Protein AF-A0A820PIS3-F1 (afdb_monomer_lite)

Structure (mmCIF, N/CA/C/O backbone):
data_AF-A0A820PIS3-F1
#
_entry.id   AF-A0A820PIS3-F1
#
loop_
_atom_site.group_PDB
_atom_site.id
_atom_site.type_symbol
_atom_site.label_atom_id
_atom_site.label_alt_id
_atom_site.label_comp_id
_atom_site.label_asym_id
_atom_site.label_entity_id
_atom_site.label_seq_id
_atom_site.pdbx_PDB_ins_code
_atom_site.Cartn_x
_atom_site.Cartn_y
_atom_site.Cartn_z
_atom_site.occupancy
_atom_site.B_iso_or_equiv
_atom_site.auth_seq_id
_atom_site.auth_comp_id
_atom_site.auth_asym_id
_atom_site.auth_atom_id
_atom_site.pdbx_PDB_model_num
ATOM 1 N N . GLN A 1 1 ? -21.965 -1.708 -2.217 1.00 49.09 1 GLN A N 1
ATOM 2 C CA . GLN A 1 1 ? -20.735 -1.206 -2.861 1.00 49.09 1 GLN A CA 1
ATOM 3 C C . GLN A 1 1 ? -19.679 -2.270 -2.632 1.00 49.09 1 GLN A C 1
ATOM 5 O O . GLN A 1 1 ? -19.468 -2.626 -1.480 1.00 49.09 1 GLN A O 1
ATOM 10 N N . ASN A 1 2 ? -19.141 -2.875 -3.694 1.00 60.22 2 ASN A N 1
ATOM 11 C CA . ASN A 1 2 ? -18.114 -3.912 -3.562 1.00 60.22 2 ASN A CA 1
ATOM 12 C C . ASN A 1 2 ? -16.939 -3.286 -2.812 1.00 60.22 2 ASN A C 1
ATOM 14 O O . ASN A 1 2 ? -16.414 -2.285 -3.287 1.00 60.22 2 ASN A O 1
ATOM 18 N N . GLY A 1 3 ? -16.625 -3.801 -1.621 1.00 80.31 3 GLY A N 1
ATOM 19 C CA . GLY A 1 3 ? -15.698 -3.216 -0.647 1.00 80.31 3 GLY A CA 1
ATOM 20 C C . GLY A 1 3 ? -14.234 -3.247 -1.085 1.00 80.31 3 GLY A C 1
ATOM 21 O O . GLY A 1 3 ? -13.387 -3.778 -0.372 1.00 80.31 3 GLY A O 1
ATOM 22 N N . SER A 1 4 ? -13.947 -2.724 -2.272 1.00 87.81 4 SER A N 1
ATOM 23 C CA . SER A 1 4 ? -12.625 -2.636 -2.862 1.00 87.81 4 SER A CA 1
ATOM 24 C C . SER A 1 4 ? -12.431 -1.296 -3.566 1.00 87.81 4 SER A C 1
ATOM 26 O O . SER A 1 4 ? -13.317 -0.848 -4.295 1.00 87.81 4 SER A O 1
ATOM 28 N N . GLU A 1 5 ? -11.251 -0.707 -3.412 1.00 89.25 5 GLU A N 1
ATOM 29 C CA . GLU A 1 5 ? -10.825 0.519 -4.086 1.00 89.25 5 GLU A CA 1
ATOM 30 C C . GLU A 1 5 ? -9.679 0.209 -5.052 1.00 89.25 5 GLU A C 1
ATOM 32 O O . GLU A 1 5 ? -8.778 -0.574 -4.742 1.00 89.25 5 GLU A O 1
ATOM 37 N N . TYR A 1 6 ? -9.711 0.825 -6.231 1.00 92.19 6 TYR A N 1
ATOM 38 C CA . TYR A 1 6 ? -8.705 0.648 -7.273 1.00 92.19 6 TYR A CA 1
ATOM 39 C C . TYR A 1 6 ? -7.733 1.830 -7.301 1.00 92.19 6 TYR A C 1
ATOM 41 O O . TYR A 1 6 ? -8.146 2.985 -7.200 1.00 92.19 6 TYR A O 1
ATOM 49 N N . TRP A 1 7 ? -6.447 1.535 -7.472 1.00 88.69 7 TRP A N 1
ATOM 50 C CA . TRP A 1 7 ? -5.350 2.492 -7.399 1.00 88.69 7 TRP A CA 1
ATOM 51 C C . TRP A 1 7 ? -4.449 2.374 -8.623 1.00 88.69 7 TRP A C 1
ATOM 53 O O . TRP A 1 7 ? -4.183 1.273 -9.105 1.00 88.69 7 TRP A O 1
ATOM 63 N N . ILE A 1 8 ? -3.933 3.515 -9.077 1.00 91.50 8 ILE A N 1
ATOM 64 C CA . ILE A 1 8 ? -2.950 3.607 -10.157 1.00 91.50 8 ILE A CA 1
ATOM 65 C C . ILE A 1 8 ? -1.765 4.427 -9.653 1.00 91.50 8 ILE A C 1
ATOM 67 O O . ILE A 1 8 ? -1.935 5.518 -9.104 1.00 91.50 8 ILE A O 1
ATOM 71 N N . CYS A 1 9 ? -0.557 3.914 -9.851 1.00 88.31 9 CYS A N 1
ATOM 72 C CA . CYS A 1 9 ? 0.670 4.639 -9.589 1.00 88.31 9 CYS A CA 1
ATOM 73 C C . CYS A 1 9 ? 0.839 5.771 -10.606 1.00 88.31 9 CYS A C 1
ATOM 75 O O . CYS A 1 9 ? 0.972 5.528 -11.801 1.00 88.31 9 CYS A O 1
ATOM 77 N N . VAL A 1 10 ? 0.936 7.007 -10.123 1.00 87.25 10 VAL A N 1
ATOM 78 C CA . VAL A 1 10 ? 1.118 8.192 -10.977 1.00 87.25 10 VAL A CA 1
ATOM 79 C C . VAL A 1 10 ? 2.447 8.202 -11.751 1.00 87.25 10 VAL A C 1
ATOM 81 O O . VAL A 1 10 ? 2.556 8.863 -12.777 1.00 87.25 10 VAL A O 1
ATOM 84 N N . LYS A 1 11 ? 3.466 7.474 -11.270 1.00 89.00 11 LYS A N 1
ATOM 85 C CA . LYS A 1 11 ? 4.827 7.487 -11.836 1.00 89.00 11 LYS A CA 1
ATOM 86 C C . LYS A 1 11 ? 5.044 6.447 -12.937 1.00 89.00 11 LYS A C 1
ATOM 88 O O . LYS A 1 11 ? 5.878 6.664 -13.809 1.00 89.00 11 LYS A O 1
ATOM 93 N N . CYS A 1 12 ? 4.339 5.317 -12.888 1.00 90.94 12 CYS A N 1
ATOM 94 C CA . CYS A 1 12 ? 4.560 4.205 -13.823 1.00 90.94 12 CYS A CA 1
ATOM 95 C C . CYS A 1 12 ? 3.292 3.460 -14.255 1.00 90.94 12 CYS A C 1
ATOM 97 O O . CYS A 1 12 ? 3.394 2.437 -14.922 1.00 90.94 12 CYS A O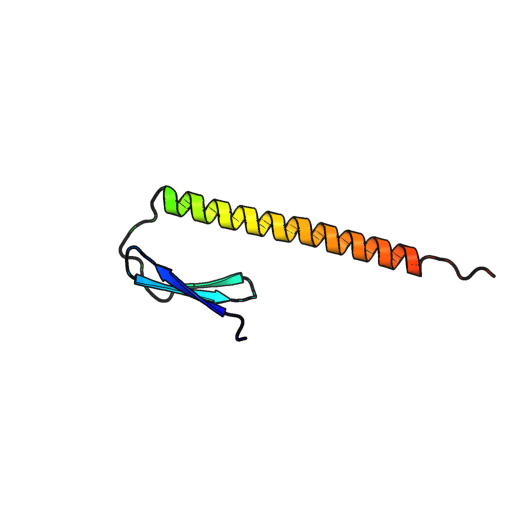 1
ATOM 99 N N . ASN A 1 13 ? 2.105 3.945 -13.884 1.00 90.75 13 ASN A N 1
ATOM 100 C CA . ASN A 1 13 ? 0.810 3.322 -14.169 1.00 90.75 13 ASN A CA 1
ATOM 101 C C . ASN A 1 13 ? 0.612 1.909 -13.598 1.00 90.75 13 ASN A C 1
ATOM 103 O O . ASN A 1 13 ? -0.391 1.280 -13.922 1.00 90.75 13 ASN A O 1
ATOM 107 N N . ALA A 1 14 ? 1.503 1.429 -12.725 1.00 91.75 14 ALA A N 1
ATOM 108 C CA . ALA A 1 14 ? 1.299 0.176 -12.008 1.00 91.75 14 ALA A CA 1
ATOM 109 C C . ALA A 1 14 ? 0.012 0.224 -11.174 1.00 91.75 14 ALA A C 1
ATOM 111 O O . ALA A 1 14 ? -0.303 1.256 -10.571 1.00 91.75 14 ALA A O 1
ATOM 112 N N . THR A 1 15 ? -0.740 -0.874 -11.136 1.00 93.81 15 THR A N 1
ATOM 113 C CA . THR A 1 15 ? -2.083 -0.887 -10.549 1.00 93.81 15 THR A CA 1
ATOM 114 C C . THR A 1 15 ? -2.155 -1.711 -9.267 1.00 93.81 15 THR A C 1
ATOM 116 O O . THR A 1 15 ? -1.435 -2.696 -9.075 1.00 93.81 15 THR A O 1
ATOM 119 N N . ALA A 1 16 ? -3.044 -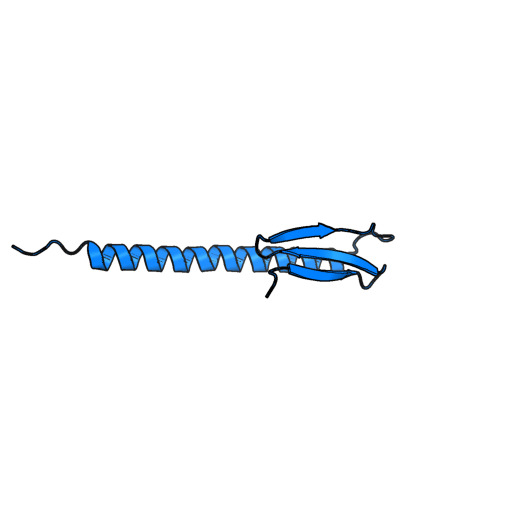1.307 -8.360 1.00 91.62 16 ALA A N 1
ATOM 120 C CA . ALA A 1 16 ? -3.321 -2.036 -7.129 1.00 91.62 16 ALA A CA 1
ATOM 121 C C . ALA A 1 16 ? -4.810 -1.993 -6.772 1.00 91.62 16 ALA A C 1
ATOM 123 O O . ALA A 1 16 ? -5.560 -1.113 -7.190 1.00 91.62 16 ALA A O 1
ATOM 124 N N . THR A 1 17 ? -5.261 -2.957 -5.979 1.00 92.38 17 THR A N 1
ATOM 125 C CA . THR A 1 17 ? -6.614 -2.997 -5.415 1.00 92.38 17 THR A CA 1
ATOM 126 C C . THR A 1 17 ? -6.509 -3.155 -3.906 1.00 92.38 17 THR A C 1
ATOM 128 O O . THR A 1 17 ? -5.830 -4.068 -3.441 1.00 92.38 17 THR A O 1
ATOM 131 N N . SER A 1 18 ? -7.151 -2.276 -3.139 1.00 87.94 18 SER A N 1
ATOM 132 C CA . SER A 1 18 ? -7.296 -2.429 -1.688 1.00 87.94 18 SER A CA 1
ATOM 133 C C . SER A 1 18 ? -8.696 -2.893 -1.330 1.00 87.94 18 SER A C 1
ATOM 135 O O . SER A 1 18 ? -9.641 -2.566 -2.040 1.00 87.94 18 SER A O 1
ATOM 137 N N . PHE A 1 19 ? -8.839 -3.605 -0.218 1.00 86.38 19 PHE A N 1
ATOM 138 C CA . PHE A 1 19 ? -10.107 -4.167 0.243 1.00 86.38 19 PHE A CA 1
ATOM 139 C C . PHE A 1 19 ? -10.487 -3.648 1.638 1.00 86.38 19 PHE A C 1
ATOM 141 O O . PHE A 1 19 ? -9.664 -3.076 2.357 1.00 86.38 19 PHE A O 1
ATOM 148 N N . VAL A 1 20 ? -11.751 -3.850 2.025 1.00 82.00 20 VAL A N 1
ATOM 149 C CA . VAL A 1 20 ? -12.303 -3.476 3.344 1.00 82.00 20 VAL A CA 1
ATOM 150 C C . VAL A 1 20 ? -11.598 -4.145 4.522 1.00 82.00 20 VAL A C 1
ATOM 152 O O . VAL A 1 20 ? -11.543 -3.567 5.601 1.00 82.00 20 VAL A O 1
ATOM 155 N N . ASP A 1 21 ? -11.018 -5.326 4.314 1.00 80.25 21 ASP A N 1
ATOM 156 C CA . ASP A 1 21 ? -10.214 -6.048 5.307 1.00 80.25 21 ASP A CA 1
ATOM 157 C C . ASP A 1 21 ? -8.768 -5.525 5.411 1.00 80.25 21 ASP A C 1
ATOM 159 O O . ASP A 1 21 ? -7.925 -6.128 6.071 1.00 80.25 21 ASP A O 1
ATOM 163 N N . LEU A 1 22 ? -8.481 -4.392 4.760 1.00 73.19 22 LEU A N 1
ATOM 164 C CA . LEU A 1 22 ? -7.180 -3.728 4.693 1.00 73.19 22 LEU A CA 1
ATOM 165 C C . LEU A 1 22 ? -6.112 -4.479 3.886 1.00 73.19 22 LEU A C 1
ATOM 167 O O . LEU A 1 22 ? -4.970 -4.005 3.839 1.00 73.19 22 LEU A O 1
ATOM 171 N N . SER A 1 23 ? -6.455 -5.583 3.219 1.00 79.38 23 SER A N 1
ATOM 172 C CA . SER A 1 23 ? -5.554 -6.244 2.277 1.00 79.38 23 SER A CA 1
ATOM 173 C C . SER A 1 23 ? -5.336 -5.388 1.022 1.00 79.38 23 SER A C 1
ATOM 175 O O . SER A 1 23 ? -6.189 -4.589 0.619 1.00 79.38 23 SER A O 1
ATOM 177 N N . VAL A 1 24 ? -4.150 -5.514 0.417 1.00 85.12 24 VAL A N 1
ATOM 178 C CA . VAL A 1 24 ? -3.771 -4.814 -0.819 1.00 85.12 24 VAL A CA 1
ATOM 179 C C . VAL A 1 24 ? -3.140 -5.815 -1.777 1.00 85.12 24 VAL A C 1
ATOM 181 O O . VAL A 1 24 ? -2.187 -6.502 -1.418 1.00 85.12 24 VAL A O 1
ATOM 184 N N . VAL A 1 25 ? -3.653 -5.870 -3.004 1.00 89.00 25 VAL A N 1
ATOM 185 C CA . VAL A 1 25 ? -3.109 -6.681 -4.098 1.00 89.00 25 VAL A CA 1
ATOM 186 C C . VAL A 1 25 ? -2.513 -5.748 -5.143 1.00 89.00 25 VAL A C 1
ATOM 188 O O . VAL A 1 25 ? -3.234 -4.954 -5.748 1.00 89.00 25 VAL A O 1
ATOM 191 N N . VAL A 1 26 ? -1.202 -5.849 -5.355 1.00 88.94 26 VAL A N 1
ATOM 192 C CA . VAL A 1 26 ? -0.484 -5.164 -6.440 1.00 88.94 26 VAL A CA 1
ATOM 193 C C . VAL A 1 26 ? -0.529 -6.066 -7.671 1.00 88.94 26 VAL A C 1
ATOM 195 O O . VAL A 1 26 ? -0.209 -7.249 -7.564 1.00 88.94 26 VAL A O 1
ATOM 198 N N . ARG A 1 27 ? -0.984 -5.542 -8.812 1.00 86.81 27 ARG A N 1
ATOM 199 C CA . ARG A 1 27 ? -1.158 -6.324 -10.049 1.00 86.81 27 ARG A CA 1
ATOM 200 C C . ARG A 1 27 ? -0.004 -6.160 -11.032 1.00 86.81 27 ARG A C 1
ATOM 202 O O . ARG A 1 27 ? 0.267 -7.098 -11.770 1.00 86.81 27 ARG A O 1
ATOM 209 N N . ASP A 1 28 ? 0.674 -5.015 -11.003 1.00 87.12 28 ASP A N 1
ATOM 210 C CA . ASP A 1 28 ? 1.756 -4.686 -11.932 1.00 87.12 28 ASP A CA 1
ATOM 211 C C . ASP A 1 28 ? 3.049 -4.337 -11.190 1.00 87.12 28 ASP A C 1
ATOM 213 O O . ASP A 1 28 ? 3.027 -3.779 -10.090 1.00 87.12 28 ASP A O 1
ATOM 217 N N . GLU A 1 29 ? 4.187 -4.637 -11.812 1.00 86.81 29 GLU A N 1
ATOM 218 C CA . GLU A 1 29 ? 5.498 -4.280 -11.2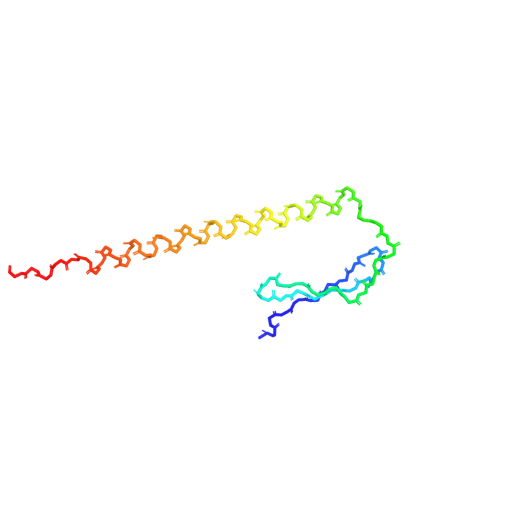75 1.00 86.81 29 GLU A CA 1
ATOM 219 C C . GLU A 1 29 ? 5.786 -2.784 -11.443 1.00 86.81 29 GLU A C 1
ATOM 221 O O . GLU A 1 29 ? 5.499 -2.172 -12.475 1.00 86.81 29 GLU A O 1
ATOM 226 N N . HIS A 1 30 ? 6.402 -2.187 -10.423 1.00 89.44 30 HIS A N 1
ATOM 227 C CA . HIS A 1 30 ? 6.876 -0.812 -10.504 1.00 89.44 30 HIS A CA 1
ATOM 228 C C . HIS A 1 30 ? 8.193 -0.743 -11.280 1.00 89.44 30 HIS A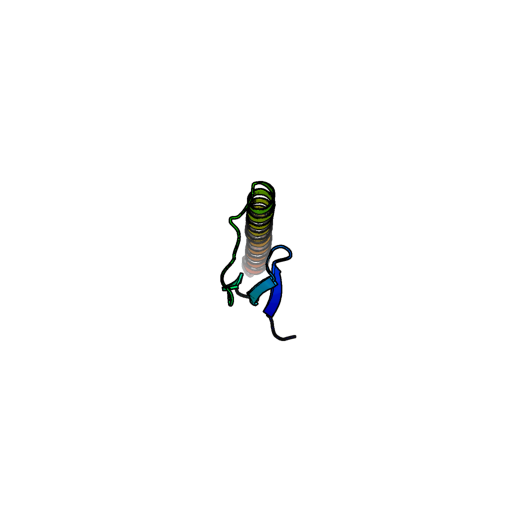 C 1
ATOM 230 O O . HIS A 1 30 ? 9.153 -1.442 -10.966 1.00 89.44 30 HIS A O 1
ATOM 236 N N . THR A 1 31 ? 8.278 0.183 -12.234 1.00 93.12 31 THR A N 1
ATOM 237 C CA . THR A 1 31 ? 9.516 0.483 -12.980 1.00 93.12 31 THR A CA 1
ATOM 238 C C . THR A 1 31 ? 10.383 1.551 -12.306 1.00 93.12 31 THR A C 1
ATOM 240 O O . THR A 1 31 ? 11.372 2.009 -12.875 1.00 93.12 31 THR A O 1
ATOM 243 N N . HIS A 1 32 ? 10.021 1.962 -11.089 1.00 88.06 32 HIS A N 1
ATOM 244 C CA . HIS A 1 32 ? 10.758 2.931 -10.288 1.00 88.06 32 HIS A CA 1
ATOM 245 C C . HIS A 1 32 ? 10.891 2.450 -8.843 1.00 88.06 32 HIS A C 1
ATOM 247 O O . HIS A 1 32 ? 10.078 1.672 -8.343 1.00 88.06 32 HIS A O 1
ATOM 253 N N . LEU A 1 33 ? 11.901 2.973 -8.153 1.00 86.88 33 LEU A N 1
ATOM 254 C CA . LEU A 1 33 ? 12.025 2.813 -6.710 1.00 86.88 33 LEU A CA 1
ATOM 255 C C . LEU A 1 33 ? 11.162 3.859 -5.982 1.00 86.88 33 LEU A C 1
ATOM 257 O O . LEU A 1 33 ? 10.937 4.945 -6.528 1.00 86.88 33 LEU A O 1
ATOM 261 N N . PRO A 1 34 ? 10.689 3.569 -4.759 1.00 85.31 34 PRO A N 1
ATOM 262 C CA . PRO A 1 34 ? 10.065 4.578 -3.911 1.00 85.31 34 PRO A CA 1
ATOM 263 C C . PRO A 1 34 ? 11.062 5.689 -3.563 1.00 85.31 34 PRO A C 1
ATOM 265 O O . PRO A 1 34 ? 12.191 5.401 -3.149 1.00 85.31 34 PRO A O 1
ATOM 268 N N . ASP A 1 35 ? 10.647 6.947 -3.682 1.00 87.62 35 ASP A N 1
ATOM 269 C CA . ASP A 1 35 ? 11.428 8.099 -3.223 1.00 87.62 35 ASP A CA 1
ATOM 270 C C . ASP A 1 35 ? 11.088 8.500 -1.773 1.00 87.62 35 ASP A C 1
ATOM 272 O O . ASP A 1 35 ? 10.351 7.811 -1.062 1.00 87.62 35 ASP A O 1
ATOM 276 N N . GLY A 1 36 ? 11.701 9.586 -1.289 1.00 85.31 36 GLY A N 1
ATOM 277 C CA . GLY A 1 36 ? 11.483 10.079 0.074 1.00 85.31 36 GLY A CA 1
ATOM 278 C C . GLY A 1 36 ? 10.025 10.456 0.349 1.00 85.31 36 GLY A C 1
ATOM 279 O O . GLY A 1 36 ? 9.498 10.117 1.406 1.00 85.31 36 GLY A O 1
ATOM 280 N N . THR A 1 37 ? 9.351 11.067 -0.626 1.00 84.38 37 THR A N 1
ATOM 281 C CA . THR A 1 37 ? 7.946 11.470 -0.513 1.00 84.38 37 THR A CA 1
ATOM 282 C C . THR A 1 37 ? 7.026 10.254 -0.451 1.00 84.38 37 THR A C 1
ATOM 284 O O . THR A 1 37 ? 6.113 10.218 0.374 1.00 84.38 37 THR A O 1
ATOM 287 N N . ASP A 1 38 ? 7.292 9.219 -1.255 1.00 80.88 38 ASP A N 1
ATOM 288 C CA . ASP A 1 38 ? 6.522 7.969 -1.213 1.00 80.88 38 ASP A CA 1
ATOM 289 C C . ASP A 1 38 ? 6.578 7.329 0.188 1.00 80.88 38 ASP A C 1
ATOM 291 O O . ASP A 1 38 ? 5.565 6.857 0.712 1.00 80.88 38 ASP A O 1
ATOM 295 N N . LYS A 1 39 ? 7.754 7.353 0.832 1.00 83.19 39 LYS A N 1
ATOM 296 C CA . LYS A 1 39 ? 7.943 6.826 2.194 1.00 83.19 39 LYS A CA 1
ATOM 297 C C . LYS A 1 39 ? 7.170 7.629 3.236 1.00 83.19 39 LYS A C 1
ATOM 299 O O . LYS A 1 39 ? 6.513 7.030 4.086 1.00 83.19 39 LYS A O 1
ATOM 304 N N . GLU A 1 40 ? 7.220 8.957 3.164 1.00 85.88 40 GLU A N 1
ATOM 305 C CA . GLU A 1 40 ? 6.491 9.836 4.086 1.00 85.88 40 GLU A CA 1
ATOM 306 C C . GLU A 1 40 ? 4.978 9.618 3.997 1.00 85.88 40 GLU A C 1
ATOM 308 O O . GLU A 1 40 ? 4.321 9.435 5.022 1.00 85.88 40 GLU A O 1
ATOM 313 N N . VAL A 1 41 ? 4.424 9.542 2.782 1.00 81.56 41 VAL A N 1
ATOM 314 C CA . VAL A 1 41 ? 2.989 9.292 2.562 1.00 81.56 41 VAL A CA 1
ATOM 315 C C . VAL A 1 41 ? 2.566 7.932 3.123 1.00 81.56 41 VAL A C 1
ATOM 317 O O . VAL A 1 41 ? 1.522 7.824 3.777 1.00 81.56 41 VAL A O 1
ATOM 320 N N . LEU A 1 42 ? 3.370 6.888 2.908 1.00 79.44 42 LEU A N 1
ATOM 321 C CA . LEU A 1 42 ? 3.087 5.555 3.441 1.00 79.44 42 LEU A CA 1
ATOM 322 C C . LEU A 1 42 ? 3.134 5.526 4.976 1.00 79.44 42 LEU A C 1
ATOM 324 O O . LEU A 1 42 ? 2.236 4.951 5.598 1.00 79.44 42 LEU A O 1
ATOM 328 N N . GLU A 1 43 ? 4.116 6.183 5.596 1.00 77.75 43 GLU A N 1
ATOM 329 C CA . GLU A 1 43 ? 4.204 6.293 7.058 1.00 77.75 43 GLU A CA 1
ATOM 330 C C . GLU A 1 43 ? 3.054 7.122 7.646 1.00 77.75 43 GLU A C 1
ATOM 332 O O . GLU A 1 43 ? 2.444 6.716 8.638 1.00 77.75 43 GLU A O 1
ATOM 337 N N . MET A 1 44 ? 2.662 8.228 7.007 1.00 78.81 44 MET A N 1
ATOM 338 C CA . MET A 1 44 ? 1.476 8.995 7.405 1.00 78.81 44 MET A CA 1
ATOM 339 C C . MET A 1 44 ? 0.213 8.133 7.359 1.00 78.81 44 MET A C 1
ATOM 341 O O . MET A 1 44 ? -0.553 8.112 8.325 1.00 78.81 44 MET A O 1
ATOM 345 N N . ARG A 1 45 ? 0.010 7.364 6.280 1.00 76.44 45 ARG A N 1
ATOM 346 C CA . ARG A 1 45 ? -1.144 6.461 6.145 1.00 76.44 45 ARG A CA 1
ATOM 347 C C . ARG A 1 45 ? -1.139 5.377 7.222 1.00 76.44 45 ARG A C 1
ATOM 349 O O . ARG A 1 45 ? -2.187 5.081 7.791 1.00 76.44 45 ARG A O 1
ATOM 356 N N . LYS A 1 46 ? 0.025 4.799 7.529 1.00 74.75 46 LYS A N 1
ATOM 357 C CA . LYS A 1 46 ? 0.192 3.802 8.597 1.00 74.75 46 LYS A CA 1
ATOM 358 C C . LYS A 1 46 ? -0.134 4.382 9.974 1.00 74.75 46 LYS A C 1
ATOM 360 O O . LYS A 1 46 ? -0.832 3.736 10.753 1.00 74.75 46 LYS A O 1
ATOM 365 N N . ASN A 1 47 ? 0.327 5.595 10.267 1.00 77.50 47 ASN A N 1
ATOM 366 C CA . ASN A 1 47 ? 0.062 6.265 11.539 1.00 77.50 47 ASN A CA 1
ATOM 367 C C . ASN A 1 47 ? -1.408 6.679 11.680 1.00 77.50 47 ASN A C 1
ATOM 369 O O . ASN A 1 47 ? -1.977 6.505 12.752 1.00 77.50 47 ASN A O 1
ATOM 373 N N . LEU A 1 48 ? -2.046 7.147 1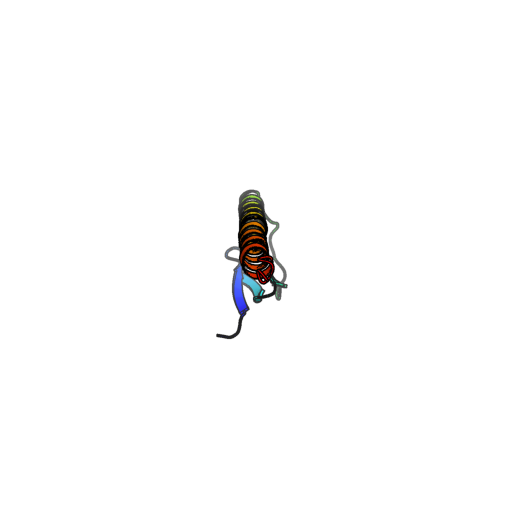0.602 1.00 73.19 48 LEU A N 1
ATOM 374 C CA . LEU A 1 48 ? -3.489 7.410 10.577 1.00 73.19 48 LEU A CA 1
ATOM 375 C C . LEU A 1 48 ? -4.297 6.134 10.831 1.00 73.19 48 LEU A C 1
ATOM 377 O O . LEU A 1 48 ? -5.189 6.140 11.671 1.00 73.19 48 LEU A O 1
ATOM 381 N N . LYS A 1 49 ? -3.949 5.020 10.171 1.00 71.06 49 LYS A N 1
ATOM 382 C CA . LYS A 1 49 ? -4.586 3.716 10.420 1.00 71.06 49 LYS A CA 1
ATOM 383 C C . LYS A 1 49 ? -4.445 3.282 11.877 1.00 71.06 49 LYS A C 1
ATOM 385 O O . LYS A 1 49 ? -5.422 2.847 12.471 1.00 71.06 49 LYS A O 1
ATOM 390 N N . ARG A 1 50 ? -3.246 3.420 12.452 1.00 74.00 50 ARG A N 1
ATOM 391 C CA . ARG A 1 50 ? -2.994 3.087 13.859 1.00 74.00 50 ARG A CA 1
ATOM 392 C C . ARG A 1 50 ? -3.861 3.923 14.794 1.00 74.00 50 ARG A C 1
ATOM 394 O O . ARG A 1 50 ? -4.527 3.344 15.637 1.00 74.00 50 ARG A O 1
ATOM 401 N N . LYS A 1 51 ? -3.906 5.243 14.591 1.00 76.75 51 LYS A N 1
ATOM 402 C CA . LYS A 1 51 ? -4.757 6.141 15.380 1.00 76.75 51 LYS A CA 1
ATOM 403 C C . LYS A 1 51 ? -6.224 5.748 15.303 1.00 76.75 51 LYS A C 1
ATOM 405 O O . LYS A 1 51 ? -6.847 5.630 16.340 1.00 76.75 51 LYS A O 1
ATOM 410 N N . ILE A 1 52 ? -6.748 5.468 14.108 1.00 71.19 52 ILE A N 1
ATOM 411 C CA . ILE A 1 52 ? -8.144 5.036 13.947 1.00 71.19 52 ILE A CA 1
ATOM 412 C C . ILE A 1 52 ? -8.404 3.734 14.708 1.00 71.19 52 ILE A C 1
ATOM 414 O O . ILE A 1 52 ? -9.416 3.637 15.386 1.00 71.19 52 ILE A O 1
ATOM 418 N N . ILE A 1 53 ? -7.499 2.753 14.632 1.00 70.38 53 ILE A N 1
ATOM 419 C CA . ILE A 1 53 ? -7.647 1.479 15.352 1.00 70.38 53 ILE A CA 1
ATOM 420 C C . ILE A 1 53 ? -7.586 1.701 16.871 1.00 70.38 53 ILE A C 1
ATOM 422 O O . ILE A 1 53 ? -8.451 1.219 17.597 1.00 70.38 53 ILE A O 1
ATOM 426 N N . GLU A 1 54 ? -6.604 2.456 17.358 1.00 71.38 54 GLU A N 1
ATOM 427 C CA . GLU A 1 54 ? -6.431 2.765 18.784 1.00 71.38 54 GLU A CA 1
ATOM 428 C C . GLU A 1 54 ? -7.600 3.598 19.343 1.00 71.38 54 GLU A C 1
ATOM 430 O O . GLU A 1 54 ? -8.081 3.334 20.444 1.00 71.38 54 GLU A O 1
ATOM 435 N N . GLU A 1 55 ? -8.108 4.560 18.573 1.00 63.09 55 GLU A N 1
ATOM 436 C CA . GLU A 1 55 ? -9.274 5.377 18.924 1.00 63.09 55 GLU A CA 1
ATOM 437 C C . GLU A 1 55 ? -10.583 4.580 18.820 1.00 63.09 55 GLU A C 1
ATOM 439 O O . GLU A 1 55 ? -11.461 4.743 19.664 1.00 63.09 55 GLU A O 1
ATOM 444 N N . SER A 1 56 ? -10.709 3.660 17.857 1.00 59.19 56 SER A N 1
ATOM 445 C CA . SER A 1 56 ? -11.846 2.731 17.796 1.00 59.19 56 SER A CA 1
ATOM 446 C C . SER A 1 56 ? -11.850 1.757 18.973 1.00 59.19 56 SER A C 1
ATOM 448 O O . SER A 1 56 ? -12.899 1.533 19.563 1.00 59.19 56 SER A O 1
ATOM 450 N N . GLY A 1 57 ? -10.677 1.290 19.416 1.00 60.12 57 GLY A N 1
ATOM 451 C CA . GLY A 1 57 ? -10.554 0.457 20.611 1.00 60.12 57 GLY A CA 1
ATOM 452 C C . GLY A 1 57 ? -10.933 1.196 21.899 1.00 60.12 57 GLY A C 1
ATOM 453 O O . GLY A 1 57 ? -11.464 0.588 22.824 1.00 60.12 57 GLY A O 1
ATOM 454 N N . LEU A 1 58 ? -10.713 2.516 21.964 1.00 59.84 58 LEU A N 1
ATOM 455 C CA . LEU A 1 58 ? -11.225 3.357 23.052 1.00 59.84 58 LEU A CA 1
ATOM 456 C C . LEU A 1 58 ? -12.756 3.439 23.035 1.00 59.84 58 LEU A C 1
ATOM 458 O O . LEU A 1 58 ? -13.367 3.355 24.098 1.00 59.84 58 LEU A O 1
ATOM 462 N N . ILE A 1 59 ? -13.374 3.575 21.858 1.00 61.94 59 ILE A N 1
ATOM 463 C CA . ILE A 1 59 ? -14.838 3.575 21.715 1.00 61.94 59 ILE A CA 1
ATOM 464 C C . ILE A 1 59 ? -15.411 2.215 22.123 1.00 61.94 59 ILE A C 1
ATOM 466 O O . ILE A 1 59 ? -16.338 2.180 22.929 1.00 61.94 59 ILE A O 1
ATOM 470 N N . ASP A 1 60 ? -14.829 1.115 21.647 1.00 61.78 60 ASP A N 1
ATOM 471 C CA . ASP A 1 60 ? -15.264 -0.239 21.997 1.00 61.78 60 ASP A CA 1
ATOM 472 C C . ASP A 1 60 ? -15.166 -0.479 23.509 1.00 61.78 60 ASP A C 1
ATOM 474 O O . ASP A 1 60 ? -16.116 -0.969 24.118 1.00 61.78 60 ASP A O 1
ATOM 478 N N . ARG A 1 61 ? -14.083 -0.020 24.155 1.00 63.84 61 ARG A N 1
ATOM 479 C CA . ARG A 1 61 ? -13.930 -0.127 25.613 1.00 63.84 61 ARG A CA 1
ATOM 480 C C . ARG A 1 61 ? -14.951 0.716 26.378 1.00 63.84 61 ARG A C 1
ATOM 482 O O . ARG A 1 61 ? -15.490 0.250 27.374 1.00 63.84 61 ARG A O 1
ATOM 489 N N . ILE A 1 62 ? -15.255 1.931 25.915 1.00 70.06 62 ILE A N 1
ATOM 490 C CA . ILE A 1 62 ? -16.298 2.782 26.515 1.00 70.06 62 ILE A CA 1
ATOM 491 C C . ILE A 1 62 ? -17.680 2.127 26.374 1.00 70.06 62 ILE A C 1
ATOM 493 O O . ILE A 1 62 ? -18.476 2.163 27.313 1.00 70.06 62 ILE A O 1
ATOM 497 N N . VAL A 1 63 ? -17.973 1.520 25.221 1.00 69.00 63 VAL A N 1
ATOM 498 C CA . VAL A 1 63 ? -19.235 0.808 24.974 1.00 69.00 63 VAL A CA 1
ATOM 499 C C . VAL A 1 63 ? -19.345 -0.434 25.861 1.00 69.00 63 VAL A C 1
ATOM 501 O O . VAL A 1 63 ? -20.398 -0.644 26.462 1.00 69.00 63 VAL A O 1
ATOM 504 N N . GLU A 1 64 ? -18.277 -1.221 26.006 1.00 71.56 64 GLU A N 1
ATOM 505 C CA . GLU A 1 64 ? -18.232 -2.369 26.922 1.00 71.56 64 GLU A CA 1
ATOM 506 C C . GLU A 1 64 ? -18.399 -1.943 28.388 1.00 71.56 64 GLU A C 1
ATOM 508 O O . GLU A 1 64 ? -19.225 -2.512 29.105 1.00 71.56 64 GLU A O 1
ATOM 513 N N . GLU A 1 65 ? -17.676 -0.911 28.834 1.00 74.69 65 GLU A N 1
ATOM 514 C CA . GLU A 1 65 ? -17.789 -0.358 30.189 1.00 74.69 65 GLU A CA 1
ATOM 515 C C . GLU A 1 65 ? -19.222 0.134 30.468 1.00 74.69 65 GLU A C 1
ATOM 517 O O . GLU A 1 65 ? -19.797 -0.184 31.513 1.00 74.69 65 GLU A O 1
ATOM 522 N N . ALA A 1 66 ? -19.845 0.842 29.519 1.00 67.38 66 ALA A N 1
ATOM 523 C CA . ALA A 1 66 ? -21.229 1.300 29.628 1.00 67.38 66 ALA A CA 1
ATOM 524 C C . ALA A 1 66 ? -22.234 0.135 29.638 1.00 67.38 66 ALA A C 1
ATOM 526 O O . ALA A 1 66 ? -23.167 0.131 30.446 1.00 67.38 66 ALA A O 1
ATOM 527 N N . TYR A 1 67 ? -22.041 -0.875 28.785 1.00 72.44 67 TYR A N 1
ATOM 528 C CA . TYR A 1 67 ? -22.874 -2.077 28.757 1.00 72.44 67 TYR A CA 1
ATOM 529 C C . TYR A 1 67 ? -22.813 -2.813 30.098 1.00 72.44 67 TYR A C 1
ATOM 531 O O . TYR A 1 67 ? -23.856 -3.121 30.678 1.00 72.44 67 TYR A O 1
ATOM 539 N N . HIS A 1 68 ? -21.617 -3.028 30.646 1.00 77.31 68 HIS A N 1
ATOM 540 C CA . HIS A 1 68 ? -21.455 -3.648 31.956 1.00 77.31 68 HIS A CA 1
ATOM 541 C C . HIS A 1 68 ? -22.049 -2.798 33.080 1.00 77.31 68 HIS A C 1
ATOM 543 O O . HIS A 1 68 ? -22.727 -3.354 33.936 1.00 77.31 68 HIS A O 1
ATOM 549 N N . ALA A 1 69 ? -21.888 -1.473 33.073 1.00 73.81 69 ALA A N 1
ATOM 550 C CA . ALA A 1 69 ? -22.465 -0.599 34.098 1.00 73.81 69 ALA A CA 1
ATOM 551 C C . ALA A 1 69 ? -24.005 -0.640 34.131 1.00 73.81 69 ALA A C 1
ATOM 553 O O . ALA A 1 69 ? -24.600 -0.626 35.210 1.00 73.81 69 ALA A O 1
ATOM 554 N N . ILE A 1 70 ? -24.655 -0.733 32.966 1.00 75.69 70 ILE A N 1
ATOM 555 C CA . ILE A 1 70 ? -26.119 -0.843 32.856 1.00 75.69 70 ILE A CA 1
ATOM 556 C C . ILE A 1 70 ? -26.608 -2.215 33.342 1.00 75.69 70 ILE A C 1
ATOM 558 O O . ILE A 1 70 ? -27.628 -2.302 34.023 1.00 75.69 70 ILE A O 1
ATOM 562 N N . HIS A 1 71 ? -25.876 -3.285 33.024 1.00 71.06 71 HIS A N 1
ATOM 563 C CA . HIS A 1 71 ? -26.298 -4.662 33.307 1.00 71.06 71 HIS A CA 1
ATOM 564 C C . HIS A 1 71 ? -25.754 -5.225 34.631 1.00 71.06 71 HIS A C 1
ATOM 566 O O . HIS A 1 71 ? -26.169 -6.303 35.049 1.00 71.06 71 HIS A O 1
ATOM 572 N N . ALA A 1 72 ? -24.853 -4.510 35.311 1.00 66.94 72 ALA A N 1
ATOM 573 C CA . ALA A 1 72 ? -24.321 -4.877 36.623 1.00 66.94 72 ALA A CA 1
ATOM 574 C C . ALA A 1 72 ? -25.173 -4.369 37.796 1.00 66.94 72 ALA A C 1
ATOM 576 O O . ALA A 1 72 ? -24.815 -4.642 38.942 1.00 66.94 72 ALA A O 1
ATOM 577 N N . GLN A 1 73 ? -26.287 -3.658 37.561 1.00 59.25 73 GLN A N 1
ATOM 578 C CA . GLN A 1 73 ? -27.211 -3.359 38.656 1.00 59.25 73 GLN A CA 1
ATOM 579 C C . GLN A 1 73 ? -27.795 -4.672 39.203 1.00 59.25 73 GLN A C 1
ATOM 581 O O . GLN A 1 73 ? -28.484 -5.386 38.468 1.00 59.25 73 GLN A O 1
ATOM 586 N N . PRO A 1 74 ? -27.551 -5.015 40.482 1.00 55.78 74 PRO A N 1
ATOM 587 C CA . PRO A 1 74 ? -28.240 -6.132 41.089 1.00 55.78 74 PRO A CA 1
ATOM 588 C C . PRO A 1 74 ? -29.722 -5.781 41.134 1.00 55.78 74 PRO A C 1
ATOM 590 O O . PRO A 1 74 ? -30.088 -4.690 41.571 1.00 55.78 74 PRO A O 1
ATOM 593 N N . GLN A 1 75 ? -30.569 -6.712 40.694 1.00 54.78 75 GLN A N 1
ATOM 594 C CA . GLN A 1 75 ? -31.997 -6.658 40.979 1.00 54.78 75 GLN A CA 1
ATOM 595 C C . GLN A 1 75 ? -32.153 -6.522 42.496 1.00 54.78 75 GLN A C 1
ATOM 597 O O . GLN A 1 75 ? -31.929 -7.478 43.241 1.00 54.78 75 GLN A O 1
ATOM 602 N N . SER A 1 76 ? -32.456 -5.307 42.947 1.00 52.91 76 SER A N 1
ATOM 603 C CA . SER A 1 76 ? -32.740 -4.995 44.339 1.00 52.91 76 SER A CA 1
ATOM 604 C C . SER A 1 76 ? -33.941 -5.832 44.771 1.00 52.91 76 SER A C 1
ATOM 606 O O . SER A 1 76 ? -35.049 -5.620 44.273 1.00 52.91 76 SER A O 1
ATOM 608 N N . ARG A 1 77 ? -33.690 -6.812 45.642 1.00 44.78 77 ARG A N 1
ATOM 609 C CA . ARG A 1 77 ? -34.708 -7.467 46.467 1.00 44.78 77 ARG A CA 1
ATOM 610 C C . ARG A 1 77 ? -34.970 -6.637 47.710 1.00 44.78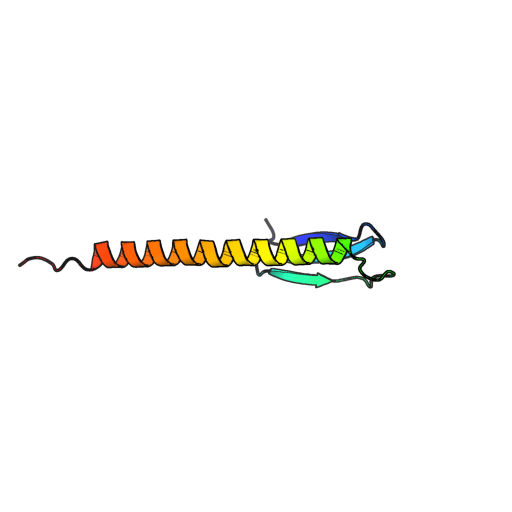 77 ARG A C 1
ATOM 612 O O . ARG A 1 77 ? -33.981 -6.099 48.255 1.00 44.78 77 ARG A O 1
#

pLDDT: mean 77.39, std 11.85, range [44.78, 93.81]

Organism: NCBI:txid392030

Sequence (77 aa):
QNGSEYWICVKCNATATSFVDLSVVVRDEHTHLPDGTDKEVLEMRKNLKRKIIEESGLIDRIVEEAYHAIHAQPQSR

Foldseek 3Di:
DQQKDKDADPPARFIWIAGPVRDIDTDDDDPDDDDPVNVVVVVVVVVVVVCVVVVVVVVVVVVVVVVCVVVVPPPDD

Radius of gyration: 20.95 Å; chains: 1; bounding box: 47×19×61 Å

Secondary structure (DSSP, 8-state):
--SEEEEE-TTT--EEEEETTS-EEE-S--SS---HHHHHHHHHHHHHHHHHHHHHHHHHHHHHHHHHHHHT-----